Protein AF-R6VWF6-F1 (afdb_monomer_lite)

Foldseek 3Di:
DDKDKAAPDWDADPVVRWIWGQKIWIWDQDPVRDIDTDIDGIDGDPPNDDPLNVDPPLVVLVPDDLVRLVVVLVSCVVVVHPCNLLSLLSNLLVVLVVLQVVLLVLLLCLLQLADDPPDSVVSVVVSVVLVVVLVVQLVVLSVCSVVVNDRSNCSNCVSSVVSNVVSVVSNVPRDD

Radius of gyration: 25.63 Å; chains: 1; bounding box: 61×32×73 Å

pLDDT: mean 79.78, std 10.34, range [53.84, 94.88]

Structure (mmCIF, N/CA/C/O backbone):
data_AF-R6VWF6-F1
#
_entry.id   AF-R6VWF6-F1
#
loop_
_atom_site.group_PDB
_atom_site.id
_atom_site.type_symbol
_atom_site.label_atom_id
_atom_site.label_alt_id
_atom_site.label_comp_id
_atom_site.label_asym_id
_atom_site.label_entity_id
_atom_site.label_seq_id
_atom_site.pdbx_PDB_ins_code
_atom_site.Cartn_x
_atom_site.Cartn_y
_atom_site.Cartn_z
_atom_site.occupancy
_atom_site.B_iso_or_equiv
_atom_site.auth_seq_id
_atom_site.auth_comp_id
_atom_site.auth_asym_id
_atom_site.auth_atom_id
_atom_site.pdbx_PDB_model_num
ATOM 1 N N . MET A 1 1 ? 25.897 -15.479 -28.181 1.00 54.84 1 MET A N 1
ATOM 2 C CA . MET A 1 1 ? 26.541 -14.197 -28.520 1.00 54.84 1 MET A CA 1
ATOM 3 C C . MET A 1 1 ? 25.774 -13.109 -27.805 1.00 54.84 1 MET A C 1
ATOM 5 O O . MET A 1 1 ? 24.586 -12.946 -28.065 1.00 54.84 1 MET A O 1
ATOM 9 N N . THR A 1 2 ? 26.417 -12.440 -26.861 1.00 68.25 2 THR A N 1
ATOM 10 C CA . THR A 1 2 ? 25.824 -11.305 -26.147 1.00 68.25 2 THR A CA 1
ATOM 11 C C . THR A 1 2 ? 26.296 -10.042 -26.855 1.00 68.25 2 THR A C 1
ATOM 13 O O . THR A 1 2 ? 27.461 -9.961 -27.243 1.00 68.25 2 THR A O 1
ATOM 16 N N . HIS A 1 3 ? 25.402 -9.085 -27.077 1.00 71.38 3 HIS A N 1
ATOM 17 C CA . HIS A 1 3 ? 25.748 -7.794 -27.664 1.00 71.38 3 HIS A CA 1
ATOM 18 C C . HIS A 1 3 ? 25.349 -6.689 -26.690 1.00 71.38 3 HIS A C 1
ATOM 20 O O . HIS A 1 3 ? 24.274 -6.744 -26.098 1.00 71.38 3 HIS A O 1
ATOM 26 N N . SER A 1 4 ? 26.233 -5.712 -26.515 1.00 74.06 4 SER A N 1
ATOM 27 C CA . SER A 1 4 ? 25.983 -4.502 -25.735 1.00 74.06 4 SER A CA 1
ATOM 28 C C . SER A 1 4 ? 25.929 -3.304 -26.678 1.00 74.06 4 SER A C 1
ATOM 30 O O . SER A 1 4 ? 26.701 -3.224 -27.639 1.00 74.06 4 SER A O 1
ATOM 32 N N . LEU A 1 5 ? 25.002 -2.388 -26.414 1.00 77.56 5 LEU A N 1
ATOM 33 C CA . LEU A 1 5 ? 24.893 -1.104 -27.097 1.00 77.56 5 LEU A CA 1
ATOM 34 C C . LEU A 1 5 ? 25.197 -0.012 -26.077 1.00 77.56 5 LEU A C 1
ATOM 36 O O . LEU A 1 5 ? 24.484 0.130 -25.088 1.00 77.56 5 LEU A O 1
ATOM 40 N N . GLU A 1 6 ? 26.245 0.760 -26.328 1.00 76.19 6 GLU A N 1
ATOM 41 C CA . GLU A 1 6 ? 26.691 1.838 -25.448 1.00 76.19 6 GLU A CA 1
ATOM 42 C C . GLU A 1 6 ? 26.577 3.170 -26.194 1.00 76.19 6 GLU A C 1
ATOM 44 O O . GLU A 1 6 ? 27.023 3.287 -27.333 1.00 76.19 6 GLU A O 1
ATOM 49 N N . ALA A 1 7 ? 25.981 4.190 -25.582 1.00 78.56 7 ALA A N 1
ATOM 50 C CA . ALA A 1 7 ? 25.862 5.525 -26.167 1.00 78.56 7 ALA A CA 1
ATOM 51 C C . ALA A 1 7 ? 26.277 6.582 -25.140 1.00 78.56 7 ALA A C 1
ATOM 53 O O . ALA A 1 7 ? 25.947 6.457 -23.964 1.00 78.56 7 ALA A O 1
ATOM 54 N N . ALA A 1 8 ? 27.000 7.614 -25.586 1.00 74.19 8 ALA A N 1
ATOM 55 C CA . ALA A 1 8 ? 27.451 8.703 -24.713 1.00 74.19 8 ALA A CA 1
ATOM 56 C C . ALA A 1 8 ? 26.310 9.665 -24.349 1.00 74.19 8 ALA A C 1
ATOM 58 O O . ALA A 1 8 ? 26.249 10.150 -23.227 1.00 74.19 8 ALA A O 1
ATOM 59 N N . ASP A 1 9 ? 25.396 9.896 -25.294 1.00 75.00 9 ASP A N 1
ATOM 60 C CA . ASP A 1 9 ? 24.247 10.780 -25.137 1.00 75.00 9 ASP A CA 1
ATOM 61 C C . ASP A 1 9 ? 23.037 10.178 -25.860 1.00 75.00 9 ASP A C 1
ATOM 63 O O . ASP A 1 9 ? 23.156 9.676 -26.985 1.00 75.00 9 ASP A O 1
ATOM 67 N N . ALA A 1 10 ? 21.861 10.280 -25.242 1.00 78.38 10 ALA A N 1
ATOM 68 C CA . ALA A 1 10 ? 20.586 9.907 -25.840 1.00 78.38 10 ALA A CA 1
ATOM 69 C C . ALA A 1 10 ? 19.596 11.068 -25.705 1.00 78.38 10 ALA A C 1
ATOM 71 O O . ALA A 1 10 ? 19.476 11.684 -24.647 1.00 78.38 10 ALA A O 1
ATOM 72 N N . LYS A 1 11 ? 18.878 11.375 -26.787 1.00 80.44 11 LYS A N 1
ATOM 73 C CA . LYS A 1 11 ? 17.874 12.438 -26.840 1.00 80.44 11 LYS A CA 1
ATOM 74 C C . LYS A 1 11 ? 16.503 11.837 -27.126 1.00 80.44 11 LYS A C 1
ATOM 76 O O . LYS A 1 11 ? 16.324 11.155 -28.137 1.00 80.44 11 LYS A O 1
ATOM 81 N N . PHE A 1 12 ? 15.539 12.120 -26.256 1.00 79.19 12 PHE A N 1
ATOM 82 C CA . PHE A 1 12 ? 14.138 11.768 -26.471 1.00 79.19 12 PHE A CA 1
ATOM 83 C C . PHE A 1 12 ? 13.440 12.844 -27.300 1.00 79.19 12 PHE A C 1
ATOM 85 O O . PHE A 1 12 ? 13.568 14.037 -27.013 1.00 79.19 12 PHE A O 1
ATOM 92 N N . ASN A 1 13 ? 12.694 12.429 -28.322 1.00 77.62 13 ASN A N 1
ATOM 93 C CA . ASN A 1 13 ? 11.833 13.323 -29.085 1.00 77.62 13 ASN A CA 1
ATOM 94 C C . ASN A 1 13 ? 10.358 13.104 -28.678 1.00 77.62 13 ASN A C 1
ATOM 96 O O . ASN A 1 13 ? 9.800 12.053 -29.006 1.00 77.62 13 ASN A O 1
ATOM 100 N N . PRO A 1 14 ? 9.709 14.076 -28.003 1.00 71.00 14 PRO A N 1
ATOM 101 C CA . PRO A 1 14 ? 8.342 13.923 -27.502 1.00 71.00 14 PRO A CA 1
ATOM 102 C C . PRO A 1 14 ? 7.280 13.807 -28.606 1.00 71.00 14 PRO A C 1
ATOM 104 O O . PRO A 1 14 ? 6.244 13.193 -28.372 1.00 71.00 14 PRO A O 1
ATOM 107 N N . GLU A 1 15 ? 7.529 14.326 -29.814 1.00 73.44 15 GLU A N 1
ATOM 108 C CA . GLU A 1 15 ? 6.569 14.245 -30.928 1.00 73.44 15 GLU A CA 1
ATOM 109 C C . GLU A 1 15 ? 6.532 12.853 -31.564 1.00 73.44 15 GLU A C 1
ATOM 111 O O . GLU A 1 15 ? 5.477 12.357 -31.954 1.00 73.44 15 GLU A O 1
ATOM 116 N N . THR A 1 16 ? 7.691 12.201 -31.658 1.00 71.50 16 THR A N 1
ATOM 117 C CA . THR A 1 16 ? 7.819 10.879 -32.291 1.00 71.50 16 THR A CA 1
ATOM 118 C C . THR A 1 16 ? 7.840 9.736 -31.282 1.00 71.50 16 THR A C 1
ATOM 120 O O . THR A 1 16 ? 7.781 8.577 -31.691 1.00 71.50 16 THR A O 1
ATOM 123 N N . LYS A 1 17 ? 7.913 10.048 -29.977 1.00 70.56 17 LYS A N 1
ATOM 124 C CA . LYS A 1 17 ? 8.096 9.098 -28.865 1.00 70.56 17 LYS A CA 1
ATOM 125 C C . LYS A 1 17 ? 9.286 8.153 -29.072 1.00 70.56 17 LYS A C 1
ATOM 127 O O . LYS A 1 17 ? 9.256 7.001 -28.649 1.00 70.56 17 LYS A O 1
ATOM 132 N N . ARG A 1 18 ? 10.328 8.625 -29.763 1.00 75.38 18 ARG A N 1
ATOM 133 C CA . ARG A 1 18 ? 11.519 7.836 -30.102 1.00 75.38 18 ARG A CA 1
ATOM 134 C C . ARG A 1 18 ? 12.746 8.353 -29.380 1.00 75.38 18 ARG A C 1
ATOM 136 O O . ARG A 1 18 ? 12.918 9.559 -29.181 1.00 75.38 18 ARG A O 1
ATOM 143 N N . TRP A 1 19 ? 13.617 7.412 -29.041 1.00 75.56 19 TRP A N 1
ATOM 144 C CA . TRP A 1 19 ? 14.949 7.699 -28.543 1.00 75.56 19 TRP A CA 1
ATOM 145 C C . TRP A 1 19 ? 15.927 7.753 -29.707 1.00 75.56 19 TRP A C 1
ATOM 147 O O . TRP A 1 19 ? 15.965 6.853 -30.544 1.00 75.56 19 TRP A O 1
ATOM 157 N N . THR A 1 20 ? 16.723 8.817 -29.737 1.00 77.25 20 THR A N 1
ATOM 158 C CA . THR A 1 20 ? 17.761 9.026 -30.745 1.00 77.25 20 THR A CA 1
ATOM 159 C C . THR A 1 20 ? 19.115 9.111 -30.061 1.00 77.25 20 THR A C 1
ATOM 161 O O . THR A 1 20 ? 19.313 9.922 -29.155 1.00 77.25 20 THR A O 1
ATOM 164 N N . ALA A 1 21 ? 20.053 8.264 -30.477 1.00 74.12 21 ALA A N 1
ATOM 165 C CA . ALA A 1 21 ? 21.438 8.323 -30.022 1.00 74.12 21 ALA A CA 1
ATOM 166 C C . ALA A 1 21 ? 22.331 8.753 -31.200 1.00 74.12 21 ALA A C 1
ATOM 168 O O . ALA A 1 21 ? 22.502 7.982 -32.153 1.00 74.12 21 ALA A O 1
ATOM 169 N N . PRO A 1 22 ? 22.911 9.972 -31.176 1.00 71.31 22 PRO A N 1
ATOM 170 C CA . PRO A 1 22 ? 23.736 10.476 -32.277 1.00 71.31 22 PRO A CA 1
ATOM 171 C C . PRO A 1 22 ? 24.967 9.600 -32.543 1.00 71.31 22 PRO A C 1
ATOM 173 O O . PRO A 1 22 ? 25.412 9.462 -33.685 1.00 71.31 22 PRO A O 1
ATOM 176 N N . ARG A 1 23 ? 25.524 9.005 -31.482 1.00 72.88 23 ARG A N 1
ATOM 177 C CA . ARG A 1 23 ? 26.683 8.110 -31.515 1.00 72.88 23 ARG A CA 1
ATOM 178 C C . ARG A 1 23 ? 26.442 6.930 -30.582 1.00 72.88 23 ARG A C 1
ATOM 180 O O . ARG A 1 23 ? 26.172 7.145 -29.403 1.00 72.88 23 ARG A O 1
ATOM 187 N N . TYR A 1 24 ? 26.589 5.716 -31.105 1.00 74.12 24 TYR A N 1
ATOM 188 C CA . TYR A 1 24 ? 26.569 4.495 -30.305 1.00 74.12 24 TYR A CA 1
ATOM 189 C C . TYR A 1 24 ? 27.697 3.549 -30.726 1.00 74.12 24 TYR A C 1
ATOM 191 O O . TYR A 1 24 ? 28.104 3.505 -31.889 1.00 74.12 24 TYR A O 1
ATOM 199 N N . THR A 1 25 ? 28.210 2.805 -29.759 1.00 77.25 25 THR A N 1
ATOM 200 C CA . THR A 1 25 ? 29.217 1.765 -29.917 1.00 77.25 25 THR A CA 1
ATOM 201 C C . THR A 1 25 ? 28.525 0.429 -29.696 1.00 77.25 25 THR A C 1
ATOM 203 O O . THR A 1 25 ? 27.935 0.193 -28.641 1.00 77.25 25 THR A O 1
ATOM 206 N N . LYS A 1 26 ? 28.572 -0.450 -30.695 1.00 76.94 26 LYS A N 1
ATOM 207 C CA . LYS A 1 26 ? 28.129 -1.835 -30.563 1.00 76.94 26 LYS A CA 1
ATOM 208 C C . LYS A 1 26 ? 29.334 -2.678 -30.166 1.00 76.94 26 LYS A C 1
ATOM 210 O O . LYS A 1 26 ? 30.344 -2.675 -30.869 1.00 76.94 26 LYS A O 1
ATOM 215 N N . ARG A 1 27 ? 29.222 -3.382 -29.042 1.00 77.88 27 ARG A N 1
ATOM 216 C CA . ARG A 1 27 ? 30.233 -4.319 -28.549 1.00 77.88 27 ARG A CA 1
ATOM 217 C C . ARG A 1 27 ? 29.680 -5.732 -28.654 1.00 77.88 27 ARG A C 1
ATOM 219 O O . ARG A 1 27 ? 28.675 -6.055 -28.020 1.00 77.88 27 ARG A O 1
ATOM 226 N N . GLU A 1 28 ? 30.312 -6.562 -29.473 1.00 77.06 28 GLU A N 1
ATOM 227 C CA . GLU A 1 28 ? 29.954 -7.974 -29.629 1.00 77.06 28 GLU A CA 1
ATOM 228 C C . GLU A 1 28 ? 30.994 -8.856 -28.944 1.00 77.06 28 GLU A C 1
ATOM 230 O O . GLU A 1 28 ? 32.199 -8.673 -29.135 1.00 77.06 28 GLU A O 1
ATOM 235 N N . PHE A 1 29 ? 30.510 -9.809 -28.146 1.00 72.12 29 PHE A N 1
ATOM 236 C CA . PHE A 1 29 ? 31.340 -10.790 -27.458 1.00 72.12 29 PHE A CA 1
ATOM 237 C C . PHE A 1 29 ? 31.252 -12.132 -28.186 1.00 72.12 29 PHE A C 1
ATOM 239 O O . PHE A 1 29 ? 30.190 -12.773 -28.200 1.00 72.12 29 PHE A O 1
ATOM 246 N N . ASP A 1 30 ? 32.364 -12.560 -28.781 1.00 70.00 30 ASP A N 1
ATOM 247 C CA . ASP A 1 30 ? 32.484 -13.908 -29.333 1.00 70.00 30 ASP A CA 1
ATOM 248 C C . ASP A 1 30 ? 32.757 -14.930 -28.210 1.00 70.00 30 ASP A C 1
ATOM 250 O O . ASP A 1 30 ? 33.308 -14.609 -27.157 1.00 70.00 30 ASP A O 1
ATOM 254 N N . SER A 1 31 ? 32.395 -16.188 -28.447 1.00 67.25 31 SER A N 1
ATOM 255 C CA . SER A 1 31 ? 32.574 -17.345 -27.553 1.00 67.25 31 SER A CA 1
ATOM 256 C C . SER A 1 31 ? 34.027 -17.610 -27.110 1.00 67.25 31 SER A C 1
ATOM 258 O O . SER A 1 31 ? 34.251 -18.379 -26.178 1.00 67.25 31 SER A O 1
ATOM 260 N N . LEU A 1 32 ? 34.999 -16.942 -27.741 1.00 66.12 32 LEU A N 1
ATOM 261 C CA . LEU A 1 32 ? 36.440 -17.011 -27.474 1.00 66.12 32 LEU A CA 1
ATOM 262 C C . LEU A 1 32 ? 36.999 -15.774 -26.736 1.00 66.12 32 LEU A C 1
ATOM 264 O O . LEU A 1 32 ? 38.212 -15.651 -26.591 1.00 66.12 32 LEU A O 1
ATOM 268 N N . GLY A 1 33 ? 36.145 -14.850 -26.275 1.00 63.69 33 GLY A N 1
ATOM 269 C CA . GLY A 1 33 ? 36.559 -13.673 -25.493 1.00 63.69 33 GLY A CA 1
ATOM 270 C C . GLY A 1 33 ? 37.121 -12.505 -26.313 1.00 63.69 33 GLY A C 1
ATOM 271 O O . GLY A 1 33 ? 37.622 -11.540 -25.743 1.00 63.69 33 GLY A O 1
ATOM 272 N N . MET A 1 34 ? 37.037 -12.569 -27.644 1.00 61.38 34 MET A N 1
ATOM 273 C CA . MET A 1 34 ? 37.388 -11.455 -28.527 1.00 61.38 34 MET A CA 1
ATOM 274 C C . MET A 1 34 ? 36.240 -10.443 -28.565 1.00 61.38 34 MET A C 1
ATOM 276 O O . MET A 1 34 ? 35.098 -10.798 -28.865 1.00 61.38 34 MET A O 1
ATOM 280 N N . GLU A 1 35 ? 36.556 -9.184 -28.271 1.00 70.50 35 GLU A N 1
ATOM 281 C CA . GLU A 1 35 ? 35.601 -8.077 -28.278 1.00 70.50 35 GLU A CA 1
ATOM 282 C C . GLU A 1 35 ? 35.743 -7.280 -29.571 1.00 70.50 35 GLU A C 1
ATOM 284 O O . GLU A 1 35 ? 36.809 -6.733 -29.865 1.00 70.50 35 GLU A O 1
ATOM 289 N N . ARG A 1 36 ? 34.665 -7.199 -30.354 1.00 67.75 36 ARG A N 1
ATOM 290 C CA . ARG A 1 36 ? 34.617 -6.338 -31.539 1.00 67.75 36 ARG A CA 1
ATOM 291 C C . ARG A 1 36 ? 33.831 -5.077 -31.208 1.00 67.75 36 ARG A C 1
ATOM 293 O O . ARG A 1 36 ? 32.690 -5.158 -30.757 1.00 67.75 36 ARG A O 1
ATOM 300 N N . PHE A 1 37 ? 34.453 -3.927 -31.454 1.00 66.56 37 PHE A N 1
ATOM 301 C CA . PHE A 1 37 ? 33.846 -2.609 -31.296 1.00 66.56 37 PHE A CA 1
ATOM 302 C C . PHE A 1 37 ? 33.551 -2.029 -32.673 1.00 66.56 37 PHE A C 1
ATOM 304 O O . PHE A 1 37 ? 34.468 -1.799 -33.461 1.00 66.56 37 PHE A O 1
ATOM 311 N N . GLU A 1 38 ? 32.282 -1.764 -32.952 1.00 70.62 38 GLU A N 1
ATOM 312 C CA . GLU A 1 38 ? 31.867 -1.055 -34.158 1.00 70.62 38 GLU A CA 1
ATOM 313 C C . GLU A 1 38 ? 31.111 0.212 -33.763 1.00 70.62 38 GLU A C 1
ATOM 315 O O . GLU A 1 38 ? 30.155 0.177 -32.983 1.00 70.62 38 GLU A O 1
ATOM 320 N N . GLN A 1 39 ? 31.577 1.355 -34.267 1.00 61.78 39 GLN A N 1
ATOM 321 C CA . GLN A 1 39 ? 30.974 2.650 -33.984 1.00 61.78 39 GLN A CA 1
ATOM 322 C C . GLN A 1 39 ? 30.010 3.022 -35.103 1.00 61.78 39 GLN A C 1
ATOM 324 O O . GLN A 1 39 ? 30.388 3.125 -36.270 1.00 61.78 39 GLN A O 1
ATOM 329 N N . PHE A 1 40 ? 28.769 3.286 -34.727 1.00 69.56 40 PHE A N 1
ATOM 330 C CA . PHE A 1 40 ? 27.703 3.632 -35.647 1.00 69.56 40 PHE A CA 1
ATOM 331 C C . PHE A 1 40 ? 27.126 5.008 -35.294 1.00 69.56 40 PHE A C 1
ATOM 333 O O . PHE A 1 40 ? 27.266 5.524 -34.178 1.00 69.56 40 PHE A O 1
ATOM 340 N N . ARG A 1 41 ? 26.492 5.642 -36.283 1.00 61.72 41 ARG A N 1
ATOM 341 C CA . ARG A 1 41 ? 25.846 6.954 -36.151 1.00 61.72 41 ARG A CA 1
ATOM 342 C C . ARG A 1 41 ? 24.340 6.805 -36.325 1.00 61.72 41 ARG A C 1
ATOM 344 O O . ARG A 1 41 ? 23.914 5.998 -37.143 1.00 61.72 41 ARG A O 1
ATOM 351 N N . ASN A 1 42 ? 23.579 7.621 -35.595 1.00 58.56 42 ASN A N 1
ATOM 352 C CA . ASN A 1 42 ? 22.115 7.702 -35.648 1.00 58.56 42 ASN A CA 1
ATOM 353 C C . ASN A 1 42 ? 21.414 6.359 -35.384 1.00 58.56 42 ASN A C 1
ATOM 355 O O . ASN A 1 42 ? 20.859 5.746 -36.295 1.00 58.56 42 ASN A O 1
ATOM 359 N N . LEU A 1 43 ? 21.424 5.906 -34.127 1.00 62.25 43 LEU A N 1
ATOM 360 C CA . LEU A 1 43 ? 20.492 4.858 -33.712 1.00 62.25 43 LEU A CA 1
ATOM 361 C C . LEU A 1 43 ? 19.128 5.497 -33.454 1.00 62.25 43 LEU A C 1
ATOM 363 O O . LEU A 1 43 ? 18.990 6.282 -32.514 1.00 62.25 43 LEU A O 1
ATOM 367 N N . ASP A 1 44 ? 18.141 5.142 -34.270 1.00 59.75 44 ASP A N 1
ATOM 368 C CA . ASP A 1 44 ? 16.730 5.318 -33.934 1.00 59.75 44 ASP A CA 1
ATOM 369 C C . ASP A 1 44 ? 16.284 4.069 -33.177 1.00 59.75 44 ASP A C 1
ATOM 371 O O . ASP A 1 44 ? 15.999 3.024 -33.768 1.00 59.75 44 ASP A O 1
ATOM 375 N N . THR A 1 45 ? 16.277 4.146 -31.850 1.00 61.62 45 THR A N 1
ATOM 376 C CA . THR A 1 45 ? 15.923 3.001 -31.016 1.00 61.62 45 THR A CA 1
ATOM 377 C C . THR A 1 45 ? 14.419 2.994 -30.753 1.00 61.62 45 THR A C 1
ATOM 379 O O . THR A 1 45 ? 13.845 3.984 -30.300 1.00 61.62 45 THR A O 1
ATOM 382 N N . LEU A 1 46 ? 13.771 1.845 -30.969 1.00 62.34 46 LEU A N 1
ATOM 383 C CA . LEU A 1 46 ? 12.365 1.596 -30.608 1.00 62.34 46 LEU A CA 1
ATOM 384 C C . LEU A 1 46 ? 12.210 1.278 -29.110 1.00 62.34 46 LEU A C 1
ATOM 386 O O . LEU A 1 46 ? 11.431 0.405 -28.729 1.00 62.34 46 LEU A O 1
ATOM 390 N N . ILE A 1 47 ? 12.990 1.936 -28.249 1.00 67.00 47 ILE A N 1
ATOM 391 C CA . ILE A 1 47 ? 12.874 1.730 -26.805 1.00 67.00 47 ILE A CA 1
ATOM 392 C C . ILE A 1 47 ? 11.542 2.339 -26.376 1.00 67.00 47 ILE A C 1
ATOM 394 O O . ILE A 1 47 ? 11.370 3.556 -26.391 1.00 67.00 47 ILE A O 1
ATOM 398 N N . ASN A 1 48 ? 10.606 1.481 -25.983 1.00 64.44 48 ASN A N 1
ATOM 399 C CA . ASN A 1 48 ? 9.319 1.885 -25.436 1.00 64.44 48 ASN A CA 1
ATOM 400 C C . ASN A 1 48 ? 9.472 2.282 -23.957 1.00 64.44 48 ASN A C 1
ATOM 402 O O . ASN A 1 48 ? 8.923 1.627 -23.080 1.00 64.44 48 ASN A O 1
ATOM 406 N N . LEU A 1 49 ? 10.286 3.296 -23.668 1.00 69.31 49 LEU A N 1
ATOM 407 C CA . LEU A 1 49 ? 10.553 3.814 -22.322 1.00 69.31 49 LEU A CA 1
ATOM 408 C C . LEU A 1 49 ? 10.233 5.303 -22.317 1.00 69.31 49 LEU A C 1
ATOM 410 O O . LEU A 1 49 ? 10.824 6.059 -23.089 1.00 69.31 49 LEU A O 1
ATOM 414 N N . GLU A 1 50 ? 9.295 5.731 -21.482 1.00 67.75 50 GLU A N 1
ATOM 415 C CA . GLU A 1 50 ? 8.967 7.146 -21.359 1.00 67.75 50 GLU A CA 1
ATOM 416 C C . GLU A 1 50 ? 9.960 7.855 -20.426 1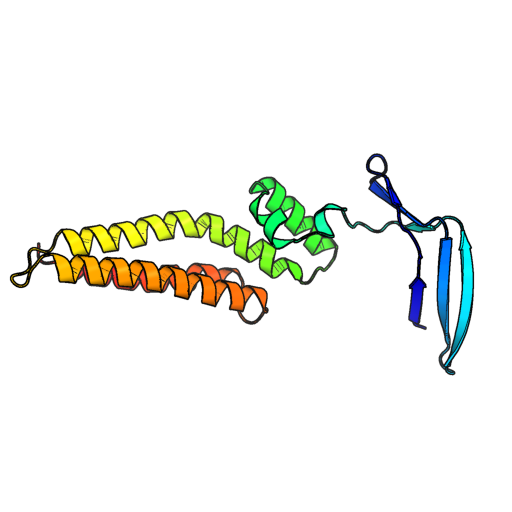.00 67.75 50 GLU A C 1
ATOM 418 O O . GLU A 1 50 ? 10.461 7.270 -19.470 1.00 67.75 50 GLU A O 1
ATOM 423 N N . VAL A 1 51 ? 10.257 9.137 -20.673 1.00 64.00 51 VAL A N 1
ATOM 424 C CA . VAL A 1 51 ? 11.188 9.919 -19.827 1.00 64.00 51 VAL A CA 1
ATOM 425 C C . VAL A 1 51 ? 10.710 9.981 -18.371 1.00 64.00 51 VAL A C 1
ATOM 427 O O . VAL A 1 51 ? 11.529 10.021 -17.459 1.00 64.00 51 VAL A O 1
ATOM 430 N N . ALA A 1 52 ? 9.395 9.928 -18.143 1.00 64.19 52 ALA A N 1
ATOM 431 C CA . ALA A 1 52 ? 8.812 9.867 -16.807 1.00 64.19 52 ALA A CA 1
ATOM 432 C C . ALA A 1 52 ? 9.187 8.578 -16.046 1.00 64.19 52 ALA A C 1
ATOM 434 O O . ALA A 1 52 ? 9.299 8.604 -14.824 1.00 64.19 52 ALA A O 1
ATOM 435 N N . GLU A 1 53 ? 9.444 7.473 -16.753 1.00 63.66 53 GLU A N 1
ATOM 436 C CA . GLU A 1 53 ? 9.859 6.193 -16.159 1.00 63.66 53 GLU A CA 1
ATOM 437 C C . GLU A 1 53 ? 11.328 6.185 -15.718 1.00 63.66 53 GLU A C 1
ATOM 439 O O . GLU A 1 53 ? 11.721 5.324 -14.937 1.00 63.66 53 GLU A O 1
ATOM 444 N N . LEU A 1 54 ? 12.139 7.141 -16.192 1.00 66.56 54 LEU A N 1
ATOM 445 C CA . LEU A 1 54 ? 13.533 7.315 -15.763 1.00 66.56 54 LEU A CA 1
ATOM 446 C C . LEU A 1 54 ? 13.656 8.011 -14.395 1.00 66.56 54 LEU A C 1
ATOM 448 O O . LEU A 1 54 ? 14.754 8.072 -13.843 1.00 66.56 54 LEU A O 1
ATOM 452 N N . GLY A 1 55 ? 12.558 8.571 -13.875 1.00 68.25 55 GLY A N 1
ATOM 453 C CA . GLY A 1 55 ? 12.489 9.182 -12.547 1.00 68.25 55 GLY A CA 1
ATOM 454 C C . GLY A 1 55 ? 12.156 8.182 -11.435 1.00 68.25 55 GLY A C 1
ATOM 455 O O . GLY A 1 55 ? 12.210 6.966 -11.617 1.00 68.25 55 GLY A O 1
ATOM 456 N N . GLU A 1 56 ? 11.768 8.687 -10.260 1.00 73.06 56 GLU A N 1
ATOM 457 C CA . GLU A 1 56 ? 11.220 7.838 -9.198 1.00 73.06 56 GLU A CA 1
ATOM 458 C C . GLU A 1 56 ? 9.833 7.322 -9.598 1.00 73.06 56 GLU A C 1
ATOM 460 O O . GLU A 1 56 ? 8.816 7.999 -9.447 1.00 73.06 56 GLU A O 1
ATOM 465 N N . ILE A 1 57 ? 9.796 6.079 -10.085 1.00 73.81 57 ILE A N 1
ATOM 466 C CA . ILE A 1 57 ? 8.572 5.364 -10.474 1.00 73.81 57 ILE A CA 1
ATOM 467 C C . ILE A 1 57 ? 7.507 5.423 -9.359 1.00 73.81 57 ILE A C 1
ATOM 469 O O . ILE A 1 57 ? 6.323 5.551 -9.657 1.00 73.81 57 ILE A O 1
ATOM 473 N N . ASN A 1 58 ? 7.915 5.391 -8.082 1.00 73.56 58 ASN A N 1
ATOM 474 C CA . ASN A 1 58 ? 7.009 5.512 -6.932 1.00 73.56 58 ASN A CA 1
ATOM 475 C C . ASN A 1 58 ? 6.222 6.833 -6.927 1.00 73.56 58 ASN A C 1
ATOM 477 O O . ASN A 1 58 ? 5.006 6.817 -6.740 1.00 73.56 58 ASN A O 1
ATOM 481 N N . ASP A 1 59 ? 6.898 7.958 -7.147 1.00 77.88 59 ASP A N 1
ATOM 482 C CA . ASP A 1 59 ? 6.282 9.286 -7.108 1.00 77.88 59 ASP A CA 1
ATOM 483 C C . ASP A 1 59 ? 5.368 9.486 -8.314 1.00 77.88 59 ASP A C 1
ATOM 485 O O . ASP A 1 59 ? 4.242 9.972 -8.189 1.00 77.88 59 ASP A O 1
ATOM 489 N N . LEU A 1 60 ? 5.809 9.017 -9.485 1.00 80.25 60 LEU A N 1
ATOM 490 C CA . LEU A 1 60 ? 4.998 9.043 -10.695 1.00 80.25 60 LEU A CA 1
ATOM 491 C C . LEU A 1 60 ? 3.677 8.284 -10.486 1.00 80.25 60 LEU A C 1
ATOM 493 O O . LEU A 1 60 ? 2.604 8.829 -10.749 1.00 80.25 60 LEU A O 1
ATOM 497 N N . ILE A 1 61 ? 3.750 7.067 -9.944 1.00 83.25 61 ILE A N 1
ATOM 498 C CA . ILE A 1 61 ? 2.593 6.215 -9.642 1.00 83.25 61 ILE A CA 1
ATOM 499 C C . ILE A 1 61 ? 1.600 6.916 -8.696 1.00 83.25 61 ILE A C 1
ATOM 501 O O . ILE A 1 61 ? 0.389 6.855 -8.924 1.00 83.25 61 ILE A O 1
ATOM 505 N N . GLN A 1 62 ? 2.086 7.623 -7.671 1.00 81.69 62 GLN A N 1
ATOM 506 C CA . GLN A 1 62 ? 1.229 8.342 -6.717 1.00 81.69 62 GLN A CA 1
ATOM 507 C C . GLN A 1 62 ? 0.489 9.526 -7.354 1.00 81.69 62 GLN A C 1
ATOM 509 O O . GLN A 1 62 ? -0.645 9.817 -6.975 1.00 81.69 62 GLN A O 1
ATOM 514 N N . THR A 1 63 ? 1.084 10.185 -8.352 1.00 84.62 63 THR A N 1
ATOM 515 C CA . THR A 1 63 ? 0.457 11.331 -9.040 1.00 84.62 63 THR A CA 1
ATOM 516 C C . THR A 1 63 ? -0.580 10.940 -10.099 1.00 84.62 63 THR A C 1
ATOM 518 O O . THR A 1 63 ? -1.409 11.766 -10.485 1.00 84.62 63 THR A O 1
ATOM 521 N N . MET A 1 64 ? -0.569 9.691 -10.575 1.00 85.25 64 MET A N 1
ATOM 522 C CA . MET A 1 64 ? -1.477 9.216 -11.625 1.00 85.25 64 MET A CA 1
ATOM 523 C C . MET A 1 64 ? -2.913 9.035 -11.122 1.00 85.25 64 MET A C 1
ATOM 525 O O . MET A 1 64 ? -3.147 8.613 -9.992 1.00 85.25 64 MET A O 1
ATOM 529 N N . ASN A 1 65 ? -3.910 9.241 -11.984 1.00 88.69 65 ASN A N 1
ATOM 530 C CA . ASN A 1 65 ? -5.287 8.803 -11.725 1.00 88.69 65 ASN A CA 1
ATOM 531 C C . ASN A 1 65 ? -5.446 7.286 -11.915 1.00 88.69 65 ASN A C 1
ATOM 533 O O . ASN A 1 65 ? -4.612 6.644 -12.541 1.00 88.69 65 ASN A O 1
ATOM 537 N N . ILE A 1 66 ? -6.547 6.698 -11.431 1.00 85.19 66 ILE A N 1
ATOM 538 C CA . ILE A 1 66 ? -6.767 5.239 -11.521 1.00 85.19 66 ILE A CA 1
ATOM 539 C C . ILE A 1 66 ? -6.758 4.711 -12.966 1.00 85.19 66 ILE A C 1
ATOM 541 O O . ILE A 1 66 ? -6.247 3.624 -13.219 1.00 85.19 66 ILE A O 1
ATOM 545 N N . THR A 1 67 ? -7.279 5.486 -13.922 1.00 87.38 67 THR A N 1
ATOM 546 C CA . THR A 1 67 ? -7.264 5.124 -15.347 1.00 87.38 67 THR A CA 1
ATOM 547 C C . THR A 1 67 ? -5.841 5.120 -15.896 1.00 87.38 67 THR A C 1
ATOM 549 O O . THR A 1 67 ? -5.418 4.126 -16.475 1.00 87.38 67 THR A O 1
ATOM 552 N N . GLN A 1 68 ? -5.079 6.185 -15.626 1.00 86.62 68 GLN A N 1
ATOM 553 C CA . GLN A 1 68 ? -3.675 6.311 -16.033 1.00 86.62 68 GLN A CA 1
ATOM 554 C C . GLN A 1 68 ? -2.807 5.224 -15.390 1.00 86.62 68 GLN A C 1
ATOM 556 O O . GLN A 1 68 ? -1.955 4.650 -16.053 1.00 86.62 68 GLN A O 1
ATOM 561 N N . LEU A 1 69 ? -3.065 4.894 -14.122 1.00 86.94 69 LEU A N 1
ATOM 562 C CA . LEU A 1 69 ? -2.368 3.835 -13.398 1.00 86.94 69 LEU A CA 1
ATOM 563 C C . LEU A 1 69 ? -2.609 2.455 -14.028 1.00 86.94 69 LEU A C 1
ATOM 565 O O . LEU A 1 69 ? -1.686 1.650 -14.104 1.00 86.94 69 LEU A O 1
ATOM 569 N N . ASN A 1 70 ? -3.831 2.176 -14.493 1.00 86.81 70 ASN A N 1
ATOM 570 C CA . ASN A 1 70 ? -4.139 0.923 -15.188 1.00 86.81 70 ASN A CA 1
ATOM 571 C C . ASN A 1 70 ? -3.470 0.858 -16.567 1.00 86.81 70 ASN A C 1
ATOM 573 O O . ASN A 1 70 ? -2.875 -0.163 -16.893 1.00 86.81 70 ASN A O 1
ATOM 577 N N . GLU A 1 71 ? -3.508 1.944 -17.344 1.00 86.44 71 GLU A N 1
ATOM 578 C CA . GLU A 1 71 ? -2.801 2.011 -18.630 1.00 86.44 71 GLU A CA 1
ATOM 579 C C . GLU A 1 71 ? -1.288 1.840 -18.446 1.00 86.44 71 GLU A C 1
ATOM 581 O O . GLU A 1 71 ? -0.648 1.093 -19.186 1.00 86.44 71 GLU A O 1
ATOM 586 N N . PHE A 1 72 ? -0.720 2.475 -17.419 1.00 84.31 72 PHE A N 1
ATOM 587 C CA . PHE A 1 72 ? 0.687 2.336 -17.063 1.00 84.31 72 PHE A CA 1
ATOM 588 C C . PHE A 1 72 ? 1.029 0.903 -16.634 1.00 84.31 72 PHE A C 1
ATOM 590 O O . PHE A 1 72 ? 2.041 0.356 -17.065 1.00 84.31 72 PHE A O 1
ATOM 597 N N . LEU A 1 73 ? 0.167 0.251 -15.846 1.00 85.75 73 LEU A N 1
ATOM 598 C CA . LEU A 1 73 ? 0.328 -1.156 -15.470 1.00 85.75 73 LEU A CA 1
ATOM 599 C C . LEU A 1 73 ? 0.355 -2.072 -16.701 1.00 85.75 73 LEU A C 1
ATOM 601 O O . LEU A 1 73 ? 1.209 -2.954 -16.783 1.00 85.75 73 LEU A O 1
ATOM 605 N N . ASP A 1 74 ? -0.546 -1.860 -17.660 1.00 85.44 74 ASP A N 1
ATOM 606 C CA . ASP A 1 74 ? -0.613 -2.660 -18.887 1.00 85.44 74 ASP A CA 1
ATOM 607 C C . ASP A 1 74 ? 0.625 -2.444 -19.770 1.00 85.44 74 ASP A C 1
ATOM 609 O O . ASP A 1 74 ? 1.184 -3.406 -20.306 1.00 85.44 74 ASP A O 1
ATOM 613 N N . GLN A 1 75 ? 1.125 -1.207 -19.852 1.00 82.94 75 GLN A N 1
ATOM 614 C CA . GLN A 1 75 ? 2.391 -0.904 -20.524 1.00 82.94 75 GLN A CA 1
ATOM 615 C C . GLN A 1 75 ? 3.576 -1.594 -19.838 1.00 82.94 75 GLN A C 1
ATOM 617 O O . GLN A 1 75 ? 4.378 -2.238 -20.511 1.00 82.94 75 GLN A O 1
ATOM 622 N N . GLN A 1 76 ? 3.676 -1.517 -18.510 1.00 81.94 76 GLN A N 1
ATOM 623 C CA . GLN A 1 76 ? 4.769 -2.136 -17.753 1.00 81.94 76 GLN A CA 1
ATOM 624 C C . GLN A 1 76 ? 4.719 -3.667 -17.798 1.00 81.94 76 GLN A C 1
ATOM 626 O O . GLN A 1 76 ? 5.768 -4.312 -17.866 1.00 81.94 76 GLN A O 1
ATOM 631 N N . ARG A 1 77 ? 3.518 -4.258 -17.859 1.00 82.38 77 ARG A N 1
ATOM 632 C CA . ARG A 1 77 ? 3.320 -5.691 -18.122 1.00 82.38 77 ARG A CA 1
ATOM 633 C C . ARG A 1 77 ? 3.802 -6.090 -19.512 1.00 82.38 77 ARG A C 1
ATOM 635 O O . ARG A 1 77 ? 4.502 -7.090 -19.632 1.00 82.38 77 ARG A O 1
ATOM 642 N N . ALA A 1 78 ? 3.494 -5.302 -20.543 1.00 80.94 78 ALA A N 1
ATOM 643 C CA . ALA A 1 78 ? 3.984 -5.555 -21.899 1.00 80.94 78 ALA A CA 1
ATOM 644 C C . ALA A 1 78 ? 5.518 -5.453 -22.002 1.00 80.94 78 ALA A C 1
ATOM 646 O O . ALA A 1 78 ? 6.128 -6.145 -22.815 1.00 80.94 78 ALA A O 1
ATOM 647 N N . 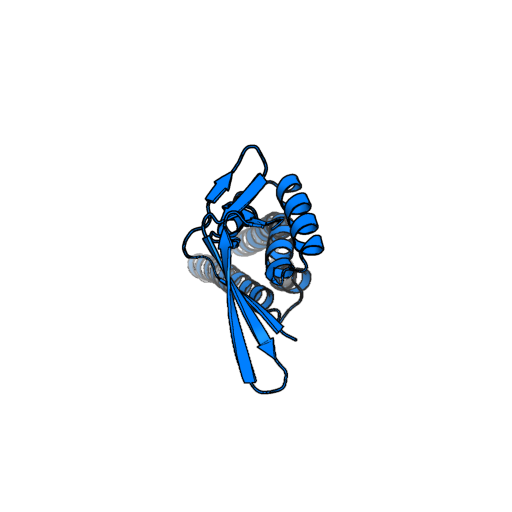LYS A 1 79 ? 6.142 -4.619 -21.162 1.00 77.50 79 LYS A N 1
ATOM 648 C CA . LYS A 1 79 ? 7.603 -4.468 -21.069 1.00 77.50 79 LYS A CA 1
ATOM 649 C C . LYS A 1 79 ? 8.283 -5.522 -20.187 1.00 77.50 79 LYS A C 1
ATOM 651 O O . LYS A 1 79 ? 9.507 -5.599 -20.201 1.00 77.50 79 LYS A O 1
ATOM 656 N N . GLY A 1 80 ? 7.522 -6.315 -19.428 1.00 73.19 80 GLY A N 1
ATOM 657 C CA . GLY A 1 80 ? 8.065 -7.308 -18.496 1.00 73.19 80 GLY A CA 1
ATOM 658 C C . GLY A 1 80 ? 8.847 -6.694 -17.329 1.00 73.19 80 GLY A C 1
ATOM 659 O O . GLY A 1 80 ? 9.829 -7.278 -16.887 1.00 73.19 80 GLY A O 1
ATOM 660 N N . SER A 1 81 ? 8.459 -5.502 -16.863 1.00 72.62 81 SER A N 1
ATOM 661 C CA . SER A 1 81 ? 9.154 -4.805 -15.772 1.00 72.62 81 SER A CA 1
ATOM 662 C C . SER A 1 81 ? 8.914 -5.473 -14.411 1.00 72.62 81 SER A C 1
ATOM 664 O O . SER A 1 81 ? 7.776 -5.770 -14.056 1.00 72.62 81 SER A O 1
ATOM 666 N N . ASP A 1 82 ? 9.952 -5.598 -13.580 1.00 69.31 82 ASP A N 1
ATOM 667 C CA . ASP A 1 82 ? 9.820 -6.067 -12.188 1.00 69.31 82 ASP A CA 1
ATOM 668 C C . ASP A 1 82 ? 9.038 -5.085 -11.288 1.00 69.31 82 ASP A C 1
ATOM 670 O O . ASP A 1 82 ? 8.589 -5.435 -10.194 1.00 69.31 82 ASP A O 1
ATOM 674 N N . SER A 1 83 ? 8.814 -3.846 -11.745 1.00 72.50 83 SER A N 1
ATOM 675 C CA . SER A 1 83 ? 8.081 -2.814 -10.997 1.00 72.50 83 SER A CA 1
ATOM 676 C C . SER A 1 83 ? 6.556 -3.001 -10.993 1.00 72.50 83 SER A C 1
ATOM 678 O O . SER A 1 83 ? 5.853 -2.210 -10.363 1.00 72.50 83 SER A O 1
ATOM 680 N N . ILE A 1 84 ? 6.029 -4.050 -11.640 1.00 81.62 84 ILE A N 1
ATOM 681 C CA . ILE A 1 84 ? 4.591 -4.388 -11.653 1.00 81.62 84 ILE A CA 1
ATOM 682 C C . ILE A 1 84 ? 4.034 -4.496 -10.227 1.00 81.62 84 ILE A C 1
ATOM 684 O O . ILE A 1 84 ? 2.952 -3.978 -9.948 1.00 81.62 84 ILE A O 1
ATOM 688 N N . ASN A 1 85 ? 4.803 -5.085 -9.306 1.00 82.19 85 ASN A N 1
ATOM 689 C CA . ASN A 1 85 ? 4.385 -5.258 -7.914 1.00 82.19 85 ASN A CA 1
ATOM 690 C C . ASN A 1 85 ? 4.072 -3.919 -7.232 1.00 82.19 85 ASN A C 1
ATOM 692 O O . ASN A 1 85 ? 3.071 -3.800 -6.533 1.00 82.19 85 ASN A O 1
ATOM 696 N N . ILE A 1 86 ? 4.891 -2.892 -7.468 1.00 82.69 86 ILE A N 1
ATOM 697 C CA . ILE A 1 86 ? 4.742 -1.565 -6.852 1.00 82.69 86 ILE A CA 1
ATOM 698 C C . ILE A 1 86 ? 3.466 -0.876 -7.354 1.00 82.69 86 ILE A C 1
ATOM 700 O O . ILE A 1 86 ? 2.709 -0.305 -6.570 1.00 82.69 86 ILE A O 1
ATOM 704 N N . ILE A 1 87 ? 3.202 -0.979 -8.657 1.00 84.94 87 ILE A N 1
ATOM 705 C CA . ILE A 1 87 ? 2.016 -0.400 -9.302 1.00 84.94 87 ILE A CA 1
ATOM 706 C C . ILE A 1 87 ? 0.741 -1.076 -8.774 1.00 84.94 87 ILE A C 1
ATOM 708 O O . ILE A 1 87 ? -0.260 -0.413 -8.493 1.00 84.94 87 ILE A O 1
ATOM 712 N N . GLU A 1 88 ? 0.773 -2.398 -8.588 1.00 86.25 88 GLU A N 1
ATOM 713 C CA . GLU A 1 88 ? -0.344 -3.149 -8.010 1.00 86.25 88 GLU A CA 1
ATOM 714 C C . GLU A 1 88 ? -0.584 -2.813 -6.531 1.00 86.25 88 GLU A C 1
ATOM 716 O O . GLU A 1 88 ? -1.743 -2.700 -6.121 1.00 86.25 88 GLU A O 1
ATOM 721 N N . VAL A 1 89 ? 0.476 -2.602 -5.739 1.00 87.62 89 VAL A N 1
ATOM 722 C CA . VAL A 1 89 ? 0.360 -2.149 -4.340 1.00 87.62 89 VAL A CA 1
ATOM 723 C C . VAL A 1 89 ? -0.396 -0.830 -4.279 1.00 87.62 89 VAL A C 1
ATOM 725 O O . VAL A 1 89 ? -1.393 -0.749 -3.565 1.00 87.62 89 VAL A O 1
ATOM 728 N N . GLU A 1 90 ? 0.021 0.172 -5.056 1.00 87.81 90 GLU A N 1
ATOM 729 C CA . GLU A 1 90 ? -0.643 1.481 -5.086 1.00 87.81 90 GLU A CA 1
ATOM 730 C C . GLU A 1 90 ? -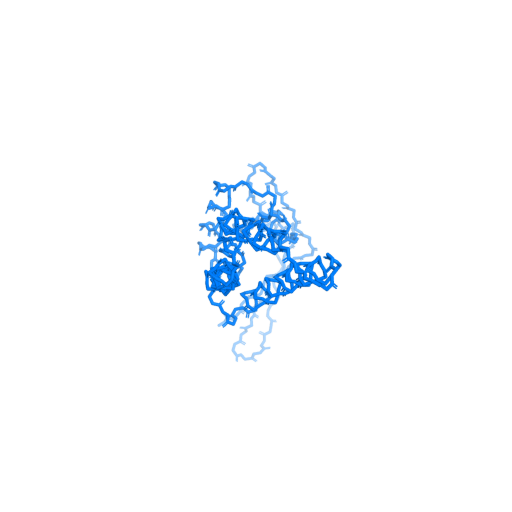2.124 1.341 -5.453 1.00 87.81 90 GLU A C 1
ATOM 732 O O . GLU A 1 90 ? -3.010 1.906 -4.804 1.00 87.81 90 GLU A O 1
ATOM 737 N N . LYS A 1 91 ? -2.417 0.538 -6.482 1.00 89.56 91 LYS A N 1
ATOM 738 C CA . LYS A 1 91 ? -3.790 0.294 -6.922 1.00 89.56 91 LYS A CA 1
ATOM 739 C C . LYS A 1 91 ? -4.646 -0.270 -5.791 1.00 89.56 91 LYS A C 1
ATOM 741 O O . LYS A 1 91 ? -5.756 0.215 -5.573 1.00 89.56 91 LYS A O 1
ATOM 746 N N . HIS A 1 92 ? -4.156 -1.272 -5.064 1.00 89.50 92 HIS A N 1
ATOM 747 C CA . HIS A 1 92 ? -4.876 -1.829 -3.920 1.00 89.50 92 HIS A CA 1
ATOM 748 C C . HIS A 1 92 ? -4.957 -0.845 -2.748 1.00 89.50 92 HIS A C 1
ATOM 750 O O . HIS A 1 92 ? -6.005 -0.774 -2.103 1.00 89.50 92 HIS A O 1
ATOM 756 N N . ALA A 1 93 ? -3.901 -0.068 -2.497 1.00 88.00 93 ALA A N 1
ATOM 757 C CA . ALA A 1 93 ? -3.841 0.914 -1.419 1.00 88.00 93 ALA A CA 1
ATOM 758 C C . ALA A 1 93 ? -4.936 1.975 -1.570 1.00 88.00 93 ALA A C 1
ATOM 760 O O . ALA A 1 93 ? -5.634 2.275 -0.605 1.00 88.00 93 ALA A O 1
ATOM 761 N N . ARG A 1 94 ? -5.207 2.438 -2.795 1.00 89.00 94 ARG A N 1
ATOM 762 C CA . ARG A 1 94 ? -6.291 3.397 -3.080 1.00 89.00 94 ARG A CA 1
ATOM 763 C C . ARG A 1 94 ? -7.681 2.912 -2.675 1.00 89.00 94 ARG A C 1
ATOM 765 O O . ARG A 1 94 ? -8.496 3.717 -2.233 1.00 89.00 94 ARG A O 1
ATOM 772 N N . TYR A 1 95 ? -7.960 1.615 -2.798 1.00 88.94 95 TYR A N 1
ATOM 773 C CA . TYR A 1 95 ? -9.222 1.028 -2.325 1.00 88.94 95 TYR A CA 1
ATOM 774 C C . TYR A 1 95 ? -9.203 0.729 -0.826 1.00 88.94 95 TYR A C 1
ATOM 776 O O . TYR A 1 95 ? -10.243 0.775 -0.168 1.00 88.94 95 TYR A O 1
ATOM 784 N N . ALA A 1 96 ? -8.029 0.424 -0.284 1.00 89.38 96 ALA A N 1
ATOM 785 C CA . ALA A 1 96 ? -7.858 0.101 1.117 1.00 89.38 96 ALA A CA 1
ATOM 786 C C . ALA A 1 96 ? -7.908 1.343 2.017 1.00 89.38 96 ALA A C 1
ATOM 788 O O . ALA A 1 96 ? -8.531 1.275 3.070 1.00 89.38 96 ALA A O 1
ATOM 789 N N . TYR A 1 97 ? -7.350 2.486 1.601 1.00 88.38 97 TYR A N 1
ATOM 790 C CA . TYR A 1 97 ? -7.287 3.699 2.424 1.00 88.38 97 TYR A CA 1
ATOM 791 C C . TYR A 1 97 ? -8.653 4.174 2.944 1.00 88.38 97 TYR A C 1
ATOM 793 O O . TYR A 1 97 ? -8.753 4.429 4.149 1.00 88.38 97 TYR A O 1
ATOM 801 N N . PRO A 1 98 ? -9.728 4.235 2.128 1.00 91.19 98 PRO A N 1
ATOM 802 C CA . PRO A 1 98 ? -11.059 4.542 2.645 1.00 91.19 98 PRO A CA 1
ATOM 803 C C . PRO A 1 98 ? -11.508 3.557 3.733 1.00 91.19 98 PRO A C 1
ATOM 805 O O . PRO A 1 98 ? -12.013 3.979 4.773 1.00 91.19 98 PRO A O 1
ATOM 808 N N . LEU A 1 99 ? -11.282 2.251 3.537 1.00 91.19 99 LEU A N 1
ATOM 809 C CA . LEU A 1 99 ? -11.618 1.219 4.526 1.00 91.19 99 LEU A CA 1
ATOM 810 C C . LEU A 1 99 ? -10.810 1.394 5.817 1.00 91.19 99 LEU A C 1
ATOM 812 O O . LEU A 1 99 ? -11.370 1.294 6.908 1.00 91.19 99 LEU A O 1
ATOM 816 N N . SER A 1 100 ? -9.524 1.722 5.705 1.00 91.00 100 SER A N 1
ATOM 817 C CA . SER A 1 100 ? -8.649 2.018 6.839 1.00 91.00 100 SER A CA 1
ATOM 818 C C . SER A 1 100 ? -9.181 3.175 7.676 1.00 91.00 100 SER A C 1
ATOM 820 O O . SER A 1 100 ? -9.207 3.088 8.904 1.00 91.00 100 SER A O 1
ATOM 822 N N . THR A 1 101 ? -9.651 4.248 7.027 1.00 91.12 101 THR A N 1
ATOM 823 C CA . THR A 1 101 ? -10.261 5.387 7.724 1.00 91.12 101 THR A CA 1
ATOM 824 C C . THR A 1 101 ? -11.487 4.945 8.518 1.00 91.12 101 THR A C 1
ATOM 826 O O . THR A 1 101 ? -11.564 5.243 9.707 1.00 91.12 101 THR A O 1
ATOM 829 N N . PHE A 1 102 ? -12.395 4.159 7.926 1.00 92.81 102 PHE A N 1
ATOM 830 C CA . PHE A 1 102 ? -13.557 3.623 8.648 1.00 92.81 102 PHE A CA 1
ATOM 831 C C . PHE A 1 102 ? -13.159 2.784 9.869 1.00 92.81 102 PHE A C 1
ATOM 833 O O . PHE A 1 102 ? -13.744 2.943 10.942 1.00 92.81 102 PHE A O 1
ATOM 840 N N . ILE A 1 103 ? -12.153 1.918 9.728 1.00 91.25 103 ILE A N 1
ATOM 841 C CA . ILE A 1 103 ? -11.658 1.063 10.815 1.00 91.25 103 ILE A CA 1
ATOM 842 C C . ILE A 1 103 ? -11.082 1.912 11.955 1.00 91.25 103 ILE A C 1
ATOM 844 O O . ILE A 1 103 ? -11.453 1.722 13.115 1.00 91.25 103 ILE A O 1
ATOM 848 N N . LEU A 1 104 ? -10.214 2.878 11.644 1.00 90.75 104 LEU A N 1
ATOM 849 C CA . LEU A 1 104 ? -9.606 3.762 12.642 1.00 90.75 104 LEU A CA 1
ATOM 850 C C . LEU A 1 104 ? -10.646 4.650 13.331 1.00 90.75 104 LEU A C 1
ATOM 852 O O . LEU A 1 104 ? -10.598 4.820 14.551 1.00 90.75 104 LEU A O 1
ATOM 856 N N . THR A 1 105 ? -11.626 5.168 12.588 1.00 91.06 105 THR A N 1
ATOM 857 C CA . THR A 1 105 ? -12.748 5.913 13.167 1.00 91.06 105 THR A CA 1
ATOM 858 C C . THR A 1 105 ? -13.560 5.032 14.112 1.00 91.06 105 THR A C 1
ATOM 860 O O . THR A 1 105 ? -13.873 5.469 15.219 1.00 91.06 105 THR A O 1
ATOM 863 N N . LEU A 1 106 ? -13.852 3.779 13.743 1.00 89.69 106 LEU A N 1
ATOM 864 C CA . LEU A 1 106 ? -14.579 2.847 14.608 1.00 89.69 106 LEU A CA 1
ATOM 865 C C . LEU A 1 106 ? -13.818 2.562 15.909 1.00 89.69 106 LEU A C 1
ATOM 867 O O . LEU A 1 106 ? -14.426 2.539 16.982 1.00 89.69 106 LEU A O 1
ATOM 871 N N . ILE A 1 107 ? -12.494 2.396 15.833 1.00 88.50 107 ILE A N 1
ATOM 872 C CA . ILE A 1 107 ? -11.621 2.258 17.008 1.00 88.50 107 ILE A CA 1
ATOM 873 C C . ILE A 1 107 ? -11.723 3.510 17.886 1.00 88.50 107 ILE A C 1
ATOM 875 O O . ILE A 1 107 ? -11.977 3.395 19.086 1.00 88.50 107 ILE A O 1
ATOM 879 N N . GLY A 1 108 ? -11.582 4.700 17.297 1.00 87.94 108 GLY A N 1
ATOM 880 C CA . GLY A 1 108 ? -11.664 5.973 18.014 1.00 87.94 108 GLY A CA 1
ATOM 881 C C . GLY A 1 108 ? -13.002 6.170 18.730 1.00 87.94 108 GLY A C 1
ATOM 882 O O . GLY A 1 108 ? -13.027 6.471 19.925 1.00 87.94 108 GLY A O 1
ATOM 883 N N . VAL A 1 109 ? -14.115 5.922 18.033 1.00 86.38 109 VAL A N 1
ATOM 884 C CA . VAL A 1 109 ? -15.473 6.003 18.595 1.00 86.38 109 VAL A CA 1
ATOM 885 C C . VAL A 1 109 ? -15.655 4.996 19.731 1.00 86.38 109 VAL A C 1
ATOM 887 O O . VAL A 1 109 ? -16.124 5.364 20.808 1.00 86.38 109 VAL A O 1
ATOM 890 N N . SER A 1 110 ? -15.227 3.746 19.534 1.00 83.50 110 SER A N 1
ATOM 891 C CA . SER A 1 110 ? -15.357 2.685 20.545 1.00 83.50 110 SER A CA 1
ATOM 892 C C . SER A 1 110 ? -14.572 3.004 21.821 1.00 83.50 110 SER A C 1
ATOM 894 O O . SER A 1 110 ? -15.039 2.729 22.927 1.00 83.50 110 SER A O 1
ATOM 896 N N . LEU A 1 111 ? -13.389 3.613 21.692 1.00 82.69 111 LEU A N 1
ATOM 897 C CA . LEU A 1 111 ? -12.580 4.028 22.838 1.00 82.69 111 LEU A CA 1
ATOM 898 C C . LEU A 1 111 ? -13.132 5.277 23.531 1.00 82.69 111 LEU A C 1
ATOM 900 O O . LEU A 1 111 ? -13.066 5.351 24.756 1.00 82.69 111 LEU A O 1
ATOM 904 N N . SER A 1 112 ? -13.672 6.236 22.773 1.00 78.75 112 SER A N 1
ATOM 905 C CA . SER A 1 112 ? -14.211 7.495 23.303 1.00 78.75 112 SER A CA 1
ATOM 906 C C . SER A 1 112 ? -15.545 7.299 24.028 1.00 78.75 112 SER A C 1
ATOM 908 O O . SER A 1 112 ? -15.786 7.921 25.061 1.00 78.75 112 SER A O 1
ATOM 910 N N . SER A 1 113 ? -16.384 6.376 23.544 1.00 76.00 113 SER A N 1
ATOM 911 C CA . SER A 1 113 ? -17.686 6.069 24.149 1.00 76.00 113 SER A CA 1
ATOM 912 C C . SER A 1 113 ? -17.578 5.465 25.555 1.00 76.00 113 SER A C 1
ATOM 914 O O . SER A 1 113 ? -18.563 5.426 26.293 1.00 76.00 113 SER A O 1
ATOM 916 N N . ARG A 1 114 ? -16.402 4.968 25.958 1.00 68.50 114 ARG A N 1
ATOM 917 C CA . ARG A 1 114 ? -16.232 4.283 27.238 1.00 68.50 114 ARG A CA 1
ATOM 918 C C . ARG A 1 114 ? -15.958 5.271 28.377 1.00 68.50 114 ARG A C 1
ATOM 920 O O . ARG A 1 114 ? -14.843 5.757 28.548 1.00 68.50 114 ARG A O 1
ATOM 927 N N . LYS A 1 115 ? -16.945 5.475 29.254 1.00 58.94 115 LYS A N 1
ATOM 928 C CA . LYS A 1 115 ? -16.739 6.106 30.570 1.00 58.94 115 LYS A CA 1
ATOM 929 C C . LYS A 1 115 ? -16.029 5.126 31.513 1.00 58.94 115 LYS A C 1
ATOM 931 O O . LYS A 1 115 ? -16.645 4.203 32.037 1.00 58.94 115 LYS A O 1
ATOM 936 N N . VAL A 1 116 ? -14.732 5.310 31.748 1.00 58.34 116 VAL A N 1
ATOM 937 C CA . VAL A 1 116 ? -13.971 4.535 32.749 1.00 58.34 116 VAL A CA 1
ATOM 938 C C . VAL A 1 116 ? -13.597 5.373 33.964 1.00 58.34 116 VAL A C 1
ATOM 940 O O . VAL A 1 116 ? -13.217 6.536 33.863 1.00 58.34 116 VAL A O 1
ATOM 943 N N . ARG A 1 117 ? -13.626 4.717 35.128 1.00 53.84 117 ARG A N 1
ATOM 944 C CA . ARG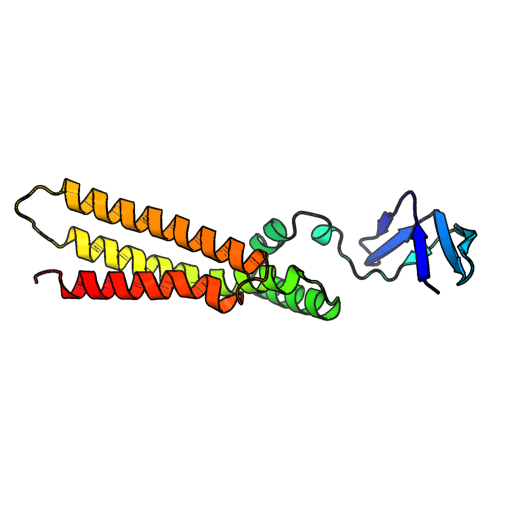 A 1 117 ? -13.318 5.251 36.466 1.00 53.84 117 ARG A CA 1
ATOM 945 C C . ARG A 1 117 ? -11.833 5.606 36.718 1.00 53.84 117 ARG A C 1
ATOM 947 O O . ARG A 1 117 ? -11.450 5.761 37.867 1.00 53.84 117 ARG A O 1
ATOM 954 N N . GLY A 1 118 ? -11.010 5.755 35.676 1.00 62.22 118 GLY A N 1
ATOM 955 C CA . GLY A 1 118 ? -9.551 5.957 35.775 1.00 62.22 118 GLY A CA 1
ATOM 956 C C . GLY A 1 118 ? -8.989 7.155 34.996 1.00 62.22 118 GLY A C 1
ATOM 957 O O . GLY A 1 118 ? -7.776 7.259 34.855 1.00 62.22 118 GLY A O 1
ATOM 958 N N . GLY A 1 119 ? -9.847 8.047 34.487 1.00 67.69 119 GLY A N 1
ATOM 959 C CA . GLY A 1 119 ? -9.446 9.233 33.720 1.00 67.69 119 GLY A CA 1
ATOM 960 C C . GLY A 1 119 ? -9.428 9.013 32.201 1.00 67.69 119 GLY A C 1
ATOM 961 O O . GLY A 1 119 ? -9.066 7.950 31.699 1.00 67.69 119 GLY A O 1
ATOM 962 N N . THR A 1 120 ? -9.830 10.041 31.452 1.00 74.19 120 THR A N 1
ATOM 963 C CA . THR A 1 120 ? -9.985 10.006 29.984 1.00 74.19 120 THR A CA 1
ATOM 964 C C . THR A 1 120 ? -8.650 9.833 29.240 1.00 74.19 120 THR A C 1
ATOM 966 O O . THR A 1 120 ? -8.624 9.328 28.119 1.00 74.19 120 THR A O 1
ATOM 969 N N . GLY A 1 121 ? -7.527 10.199 29.871 1.00 80.19 121 GLY A N 1
ATOM 970 C CA . GLY A 1 121 ? -6.197 10.200 29.249 1.00 80.19 121 GLY A CA 1
ATOM 971 C C . GLY A 1 121 ? -5.698 8.823 28.796 1.00 80.19 121 GLY A C 1
ATOM 972 O O . GLY A 1 121 ? -5.085 8.725 27.737 1.00 80.19 121 GLY A O 1
ATOM 973 N N . LEU A 1 122 ? -6.014 7.747 29.531 1.00 82.81 122 LEU A N 1
ATOM 974 C CA . LEU A 1 122 ? -5.574 6.393 29.166 1.00 82.81 122 LEU A CA 1
ATOM 975 C C . LEU A 1 122 ? -6.190 5.929 27.836 1.00 82.81 122 LEU A C 1
ATOM 977 O O . LEU A 1 122 ? -5.505 5.336 27.007 1.00 82.81 122 LEU A O 1
ATOM 981 N N . HIS A 1 123 ? -7.469 6.229 27.602 1.00 81.06 123 HIS A N 1
ATOM 982 C CA . HIS A 1 123 ? -8.152 5.867 26.358 1.00 81.06 123 HIS A CA 1
ATOM 983 C C . HIS A 1 123 ? -7.626 6.643 25.159 1.00 81.06 123 HIS A C 1
ATOM 985 O O . HIS A 1 123 ? -7.432 6.061 24.095 1.00 81.06 123 HIS A O 1
ATOM 991 N N . ILE A 1 124 ? -7.345 7.933 25.343 1.00 83.69 124 ILE A N 1
ATOM 992 C CA . ILE A 1 124 ? -6.727 8.753 24.300 1.00 83.69 124 ILE A CA 1
ATOM 993 C C . ILE A 1 124 ? -5.339 8.196 23.961 1.00 83.69 124 ILE A C 1
ATOM 995 O O . ILE A 1 124 ? -5.040 7.990 22.789 1.00 83.69 124 ILE A O 1
ATOM 999 N N . GLY A 1 125 ? -4.527 7.861 24.971 1.00 88.50 125 GLY A N 1
ATOM 1000 C CA . GLY A 1 125 ? -3.206 7.262 24.768 1.00 88.50 125 GLY A CA 1
ATOM 1001 C C . GLY A 1 125 ? -3.254 5.942 23.994 1.00 88.50 125 GLY A C 1
ATOM 1002 O O . GLY A 1 125 ? -2.509 5.770 23.030 1.00 88.50 125 GLY A O 1
ATOM 1003 N N . ILE A 1 126 ? -4.166 5.032 24.355 1.00 88.19 126 ILE A N 1
ATOM 1004 C CA . ILE A 1 126 ? -4.340 3.756 23.642 1.00 88.19 126 ILE A CA 1
ATOM 1005 C C . ILE A 1 126 ? -4.822 3.991 22.203 1.00 88.19 126 ILE A C 1
ATOM 1007 O O . ILE A 1 126 ? -4.312 3.353 21.286 1.00 88.19 126 ILE A O 1
ATOM 1011 N N . GLY A 1 127 ? -5.769 4.909 21.982 1.00 88.69 127 GLY A N 1
ATOM 1012 C CA . GLY A 1 127 ? -6.274 5.228 20.643 1.00 88.69 127 GLY A CA 1
ATOM 1013 C C . GLY A 1 127 ? -5.185 5.789 19.730 1.00 88.69 127 GLY A C 1
ATOM 1014 O O . GLY A 1 127 ? -5.002 5.308 18.613 1.00 88.69 127 GLY A O 1
ATOM 1015 N N . THR A 1 128 ? -4.401 6.741 20.235 1.00 89.75 128 THR A N 1
ATOM 1016 C CA . THR A 1 128 ? -3.245 7.290 19.520 1.00 89.75 128 THR A CA 1
ATOM 1017 C C . THR A 1 128 ? -2.194 6.212 19.253 1.00 89.75 128 THR A C 1
ATOM 1019 O O . THR A 1 128 ? -1.703 6.108 18.132 1.00 89.75 128 THR A O 1
ATOM 1022 N N . GLY A 1 129 ? -1.893 5.354 20.233 1.00 93.06 129 GLY A N 1
ATOM 1023 C CA . GLY A 1 129 ? -0.969 4.229 20.057 1.00 93.06 129 GLY A CA 1
ATOM 1024 C C . GLY A 1 129 ? -1.436 3.225 18.997 1.00 93.06 129 GLY A C 1
ATOM 1025 O O . GLY A 1 129 ? -0.632 2.747 18.195 1.00 93.06 129 GLY A O 1
ATOM 1026 N N . LEU A 1 130 ? -2.740 2.945 18.926 1.00 91.62 130 LEU A N 1
ATOM 1027 C CA . LEU A 1 130 ? -3.325 2.115 17.870 1.00 91.62 130 LEU A CA 1
ATOM 1028 C C . LEU A 1 130 ? -3.208 2.774 16.490 1.00 91.62 130 LEU A C 1
ATOM 1030 O O . LEU A 1 130 ? -2.878 2.094 15.525 1.00 91.62 130 LEU A O 1
ATOM 1034 N N . CYS A 1 131 ? -3.403 4.089 16.397 1.00 90.50 131 CYS A N 1
ATOM 1035 C CA . CYS A 1 131 ? -3.219 4.824 15.146 1.00 90.50 131 CYS A CA 1
ATOM 1036 C C . CYS A 1 131 ? -1.754 4.793 14.671 1.00 90.50 131 CYS A C 1
ATOM 1038 O O . CYS A 1 131 ? -1.475 4.443 13.527 1.00 90.50 131 CYS A O 1
ATOM 1040 N N . PHE A 1 132 ? -0.799 5.072 15.563 1.00 93.69 132 PHE A N 1
ATOM 1041 C CA . PHE A 1 132 ? 0.627 5.009 15.226 1.00 93.69 132 PHE A CA 1
ATOM 1042 C C . PHE A 1 132 ? 1.071 3.602 14.836 1.00 93.69 132 PHE A C 1
ATOM 1044 O O . PHE A 1 132 ? 1.759 3.430 13.832 1.00 93.69 132 PHE A O 1
ATOM 1051 N N . SER A 1 133 ? 0.662 2.589 15.601 1.00 94.88 133 SER A N 1
ATOM 1052 C CA . SER A 1 133 ? 0.971 1.202 15.252 1.00 94.88 133 SER A CA 1
ATOM 1053 C C . SER A 1 133 ? 0.371 0.818 13.901 1.00 94.88 133 SER A C 1
ATOM 1055 O O . SER A 1 133 ? 1.059 0.164 13.127 1.00 94.88 133 SER A O 1
ATOM 1057 N N . TYR A 1 134 ? -0.835 1.291 13.561 1.00 93.12 134 TYR A N 1
ATOM 1058 C CA . TYR A 1 134 ? -1.436 1.039 12.249 1.00 93.12 134 TYR A CA 1
ATOM 1059 C C . TYR A 1 134 ? -0.554 1.573 11.117 1.00 93.12 134 TYR A C 1
ATOM 1061 O O . TYR A 1 134 ? -0.255 0.843 10.174 1.00 93.12 134 TYR A O 1
ATOM 1069 N N . ILE A 1 135 ? -0.086 2.820 11.235 1.00 91.19 135 ILE A N 1
ATOM 1070 C CA . ILE A 1 135 ? 0.792 3.446 10.236 1.00 91.19 135 ILE A CA 1
ATOM 1071 C C . ILE A 1 135 ? 2.099 2.654 10.093 1.00 91.19 135 ILE A C 1
ATOM 1073 O O . ILE A 1 135 ? 2.529 2.381 8.973 1.00 91.19 135 ILE A O 1
ATOM 1077 N N . LEU A 1 136 ? 2.708 2.240 11.211 1.00 93.56 136 LEU A N 1
ATOM 1078 C CA . LEU A 1 136 ? 3.936 1.438 11.201 1.00 93.56 136 LEU A CA 1
ATOM 1079 C C . LEU A 1 136 ? 3.730 0.075 10.538 1.00 93.56 136 LEU A C 1
ATOM 1081 O O . LEU A 1 136 ? 4.543 -0.330 9.711 1.00 93.56 136 LEU A O 1
ATOM 1085 N N . PHE A 1 137 ? 2.638 -0.616 10.870 1.00 92.31 137 PHE A N 1
ATOM 1086 C CA . PHE A 1 137 ? 2.285 -1.892 10.254 1.00 92.31 137 PHE A CA 1
ATOM 1087 C C . PHE A 1 137 ? 2.063 -1.736 8.752 1.00 92.31 137 PHE A C 1
ATOM 1089 O O . PHE A 1 137 ? 2.625 -2.503 7.975 1.00 92.31 137 PHE A O 1
ATOM 1096 N N . ASN A 1 138 ? 1.296 -0.727 8.335 1.00 91.12 138 ASN A N 1
ATOM 1097 C CA . ASN A 1 138 ? 1.041 -0.481 6.922 1.00 91.12 138 ASN A CA 1
ATOM 1098 C C . ASN A 1 138 ? 2.348 -0.207 6.161 1.00 91.12 138 ASN A C 1
ATOM 1100 O O . ASN A 1 138 ? 2.594 -0.821 5.126 1.00 91.12 138 ASN A O 1
ATOM 1104 N N . ARG A 1 139 ? 3.244 0.616 6.727 1.00 90.50 139 ARG A N 1
ATOM 1105 C CA . ARG A 1 139 ? 4.546 0.880 6.110 1.00 90.50 139 ARG A CA 1
ATOM 1106 C C . ARG A 1 139 ? 5.414 -0.371 6.022 1.00 90.50 139 ARG A C 1
ATOM 1108 O O . ARG A 1 139 ? 6.037 -0.600 4.994 1.00 90.50 139 ARG A O 1
ATOM 1115 N N . PHE A 1 140 ? 5.443 -1.184 7.075 1.00 91.56 140 PHE A N 1
ATOM 1116 C CA . PHE A 1 140 ? 6.195 -2.436 7.082 1.00 91.56 140 PHE A CA 1
ATOM 1117 C C . PHE A 1 140 ? 5.737 -3.340 5.936 1.00 91.56 140 PHE A C 1
ATOM 1119 O O . PHE A 1 140 ? 6.553 -3.737 5.111 1.00 91.56 140 PHE A O 1
ATOM 1126 N N . PHE A 1 141 ? 4.432 -3.596 5.818 1.00 89.56 141 PHE A N 1
ATOM 1127 C CA . PHE A 1 141 ? 3.898 -4.453 4.761 1.00 89.56 141 PHE A CA 1
ATOM 1128 C C . PHE A 1 141 ? 4.096 -3.889 3.346 1.00 89.56 141 PHE A C 1
ATOM 1130 O O . PHE A 1 141 ? 4.397 -4.665 2.438 1.00 89.56 141 PHE A O 1
ATOM 1137 N N . GLU A 1 142 ? 4.009 -2.570 3.153 1.00 86.38 142 GLU A N 1
ATOM 1138 C CA . GLU A 1 142 ? 4.353 -1.929 1.875 1.00 86.38 142 GLU A CA 1
ATOM 1139 C C . GLU A 1 142 ? 5.800 -2.238 1.450 1.00 86.38 142 GLU A C 1
ATOM 1141 O O . GLU A 1 142 ? 6.036 -2.569 0.288 1.00 86.38 142 GLU A O 1
ATOM 1146 N N . GLU A 1 143 ? 6.768 -2.208 2.373 1.00 87.56 143 GLU A N 1
ATOM 1147 C CA . GLU A 1 143 ? 8.164 -2.564 2.065 1.00 87.56 143 GLU A CA 1
ATOM 1148 C C . GLU A 1 143 ? 8.329 -4.060 1.721 1.00 87.56 143 GLU A C 1
ATOM 1150 O O . GLU A 1 143 ? 9.086 -4.423 0.814 1.00 87.56 143 GLU A O 1
ATOM 1155 N N . PHE A 1 144 ? 7.575 -4.959 2.368 1.00 87.19 144 PHE A N 1
ATOM 1156 C CA . PHE A 1 144 ? 7.575 -6.385 1.997 1.00 87.19 144 PHE A CA 1
ATOM 1157 C C . PHE A 1 144 ? 7.007 -6.638 0.599 1.00 87.19 144 PHE A C 1
ATOM 1159 O O . PHE A 1 144 ? 7.490 -7.528 -0.103 1.00 87.19 144 PHE A O 1
ATOM 1166 N N . ALA A 1 145 ? 6.009 -5.864 0.176 1.00 84.81 145 ALA A N 1
ATOM 1167 C CA . ALA A 1 145 ? 5.486 -5.959 -1.181 1.00 84.81 145 ALA A CA 1
ATOM 1168 C C . ALA A 1 145 ? 6.476 -5.412 -2.216 1.00 84.81 145 ALA A C 1
ATOM 1170 O O . ALA A 1 145 ? 6.672 -6.023 -3.265 1.00 84.81 145 ALA A O 1
ATOM 1171 N N . LYS A 1 146 ? 7.152 -4.298 -1.904 1.00 79.38 146 LYS A N 1
ATOM 1172 C CA . LYS A 1 146 ? 8.182 -3.706 -2.774 1.00 79.38 146 LYS A CA 1
ATOM 1173 C C . LYS A 1 146 ? 9.387 -4.623 -2.963 1.00 79.38 146 LYS A C 1
ATOM 1175 O O . LYS A 1 146 ? 9.921 -4.697 -4.062 1.00 79.38 146 LYS A O 1
ATOM 1180 N N . SER A 1 147 ? 9.784 -5.352 -1.921 1.00 80.62 147 SER A N 1
ATOM 1181 C CA . SER A 1 147 ? 10.865 -6.346 -2.007 1.00 80.62 147 SER A CA 1
ATOM 1182 C C . SER A 1 147 ? 10.475 -7.634 -2.750 1.00 80.62 147 SER A C 1
ATOM 1184 O O . SER A 1 147 ? 11.320 -8.509 -2.914 1.00 80.62 147 SER A O 1
ATOM 1186 N N . GLY A 1 148 ? 9.215 -7.784 -3.181 1.00 76.81 148 GLY A N 1
ATOM 1187 C CA . GLY A 1 148 ? 8.719 -8.994 -3.846 1.00 76.81 148 GLY A CA 1
ATOM 1188 C C . GLY A 1 148 ? 8.509 -10.189 -2.908 1.00 76.81 148 GLY A C 1
ATOM 1189 O O . GLY A 1 148 ? 8.201 -11.284 -3.372 1.00 76.81 148 GLY A O 1
ATOM 1190 N N . SER A 1 149 ? 8.648 -9.995 -1.592 1.00 79.69 149 SER A N 1
ATOM 1191 C CA . SER A 1 149 ? 8.500 -11.065 -0.594 1.00 79.69 149 SER A CA 1
ATOM 1192 C C . SER A 1 149 ? 7.038 -11.443 -0.345 1.00 79.69 149 SER A C 1
ATOM 1194 O O . SER A 1 149 ? 6.743 -12.577 0.032 1.00 79.69 149 SER A O 1
ATOM 1196 N N . LEU A 1 150 ? 6.117 -10.490 -0.519 1.00 83.56 150 LEU A N 1
ATOM 1197 C CA . LEU A 1 150 ? 4.681 -10.694 -0.337 1.00 83.56 150 LEU A CA 1
ATOM 1198 C C . LEU A 1 150 ? 3.894 -10.242 -1.571 1.00 83.56 150 LEU A C 1
ATOM 1200 O O . LEU A 1 150 ? 4.240 -9.225 -2.173 1.00 83.56 150 LEU A O 1
ATOM 1204 N N . PRO A 1 151 ? 2.789 -10.934 -1.911 1.00 85.69 151 PRO A N 1
ATOM 1205 C CA . PRO A 1 151 ? 1.878 -10.474 -2.948 1.00 85.69 151 PRO A CA 1
ATOM 1206 C C . PRO A 1 151 ? 1.338 -9.064 -2.636 1.00 85.69 151 PRO A C 1
ATOM 1208 O O . PRO A 1 151 ? 0.896 -8.836 -1.502 1.00 85.69 151 PRO A O 1
ATOM 1211 N N . PRO A 1 152 ? 1.282 -8.151 -3.625 1.00 85.50 152 PRO A N 1
ATOM 1212 C CA . PRO A 1 152 ? 0.802 -6.775 -3.456 1.00 85.50 152 PRO A CA 1
ATOM 1213 C C . PRO A 1 152 ? -0.552 -6.661 -2.753 1.00 85.50 152 PRO A C 1
ATOM 1215 O O . PRO A 1 152 ? -0.728 -5.884 -1.814 1.00 85.50 152 PRO A O 1
ATOM 1218 N N . TRP A 1 153 ? -1.511 -7.488 -3.172 1.00 86.56 153 TRP A N 1
ATOM 1219 C CA . TRP A 1 153 ? -2.852 -7.503 -2.597 1.00 86.56 153 TRP A CA 1
ATOM 1220 C C . TRP A 1 153 ? -2.836 -7.923 -1.122 1.00 86.56 153 TRP A C 1
ATOM 1222 O O . TRP A 1 153 ? -3.571 -7.370 -0.314 1.00 86.56 153 TRP A O 1
ATOM 1232 N N . LEU A 1 154 ? -1.990 -8.876 -0.728 1.00 88.69 154 LEU A N 1
ATOM 1233 C CA . LEU A 1 154 ? -1.984 -9.362 0.647 1.00 88.69 154 LEU A CA 1
ATOM 1234 C C . LEU A 1 154 ? -1.364 -8.320 1.576 1.00 88.69 154 LEU A C 1
ATOM 1236 O O . LEU A 1 154 ? -1.915 -8.044 2.638 1.00 88.69 154 LEU A O 1
ATOM 1240 N N . ALA A 1 155 ? -0.262 -7.705 1.154 1.00 89.38 155 ALA A N 1
ATOM 1241 C CA . ALA A 1 155 ? 0.444 -6.700 1.937 1.00 89.38 155 ALA A CA 1
ATOM 1242 C C . ALA A 1 155 ? -0.441 -5.501 2.314 1.00 89.38 155 ALA A C 1
ATOM 1244 O O . ALA A 1 155 ? -0.420 -5.057 3.457 1.00 89.38 155 ALA A O 1
ATOM 1245 N N . VAL A 1 156 ? -1.271 -5.019 1.388 1.00 90.06 156 VAL A N 1
ATOM 1246 C CA . VAL A 1 156 ? -2.159 -3.873 1.638 1.00 90.06 156 VAL A CA 1
ATOM 1247 C C . VAL A 1 156 ? -3.362 -4.248 2.514 1.00 90.06 156 VAL A C 1
ATOM 1249 O O . VAL A 1 156 ? -3.831 -3.462 3.341 1.00 90.06 156 VAL A O 1
ATOM 1252 N N . TRP A 1 157 ? -3.910 -5.451 2.342 1.00 90.94 157 TRP A N 1
ATOM 1253 C CA . TRP A 1 157 ? -5.146 -5.843 3.024 1.00 90.94 157 TRP A CA 1
ATOM 1254 C C . TRP A 1 157 ? -4.909 -6.421 4.417 1.00 90.94 157 TRP A C 1
ATOM 1256 O O . TRP A 1 157 ? -5.770 -6.294 5.287 1.00 90.94 157 TRP A O 1
ATOM 1266 N N . LEU A 1 158 ? -3.745 -7.017 4.663 1.00 91.94 158 LEU A N 1
ATOM 1267 C CA . LEU A 1 158 ? -3.440 -7.672 5.930 1.00 91.94 158 LEU A CA 1
ATOM 1268 C C . LEU A 1 158 ? -3.471 -6.712 7.141 1.00 91.94 158 LEU A C 1
ATOM 1270 O O . LEU A 1 158 ? -4.144 -7.058 8.119 1.00 91.94 158 LEU A O 1
ATOM 1274 N N . PRO A 1 159 ? -2.881 -5.494 7.096 1.00 91.19 159 PRO A N 1
ATOM 1275 C CA . PRO A 1 159 ? -3.050 -4.498 8.157 1.00 91.19 159 PRO A CA 1
ATOM 1276 C C . PRO A 1 159 ? -4.524 -4.180 8.419 1.00 91.19 159 PRO A C 1
ATOM 1278 O O . PRO A 1 159 ? -4.973 -4.178 9.563 1.00 91.19 159 PRO A O 1
ATOM 1281 N N . ASN A 1 160 ? -5.303 -3.974 7.356 1.00 92.69 160 ASN A N 1
ATOM 1282 C CA . ASN A 1 160 ? -6.718 -3.631 7.462 1.00 92.69 160 ASN A CA 1
ATOM 1283 C C . ASN A 1 160 ? -7.531 -4.741 8.130 1.00 92.69 160 ASN A C 1
ATOM 1285 O O . ASN A 1 160 ? -8.327 -4.463 9.022 1.00 92.69 160 ASN A O 1
ATOM 1289 N N . ILE A 1 161 ? -7.299 -6.002 7.763 1.00 93.25 161 ILE A N 1
ATOM 1290 C CA . ILE A 1 161 ? -7.988 -7.149 8.366 1.00 93.25 161 ILE A CA 1
ATOM 1291 C C . ILE A 1 161 ? -7.658 -7.256 9.860 1.00 93.25 161 ILE A C 1
ATOM 1293 O O . ILE A 1 161 ? -8.565 -7.412 10.679 1.00 93.25 161 ILE A O 1
ATOM 1297 N N . ILE A 1 162 ? -6.382 -7.125 10.234 1.00 93.62 162 ILE A N 1
ATOM 1298 C CA . ILE A 1 162 ? -5.947 -7.190 11.637 1.00 93.62 162 ILE A CA 1
ATOM 1299 C C . ILE A 1 162 ? -6.625 -6.087 12.457 1.00 93.62 162 ILE A C 1
ATOM 1301 O O . ILE A 1 162 ? -7.223 -6.358 13.502 1.00 93.62 162 ILE A O 1
ATOM 1305 N N . TYR A 1 163 ? -6.591 -4.846 11.970 1.00 93.38 163 TYR A N 1
ATOM 1306 C CA . TYR A 1 163 ? -7.182 -3.717 12.684 1.00 93.38 163 TYR A CA 1
ATOM 1307 C C . TYR A 1 163 ? -8.709 -3.740 12.679 1.00 93.38 163 TYR A C 1
ATOM 1309 O O . TYR A 1 163 ? -9.312 -3.311 13.659 1.00 93.38 163 TYR A O 1
ATOM 1317 N N . LEU A 1 164 ? -9.348 -4.307 11.654 1.00 93.50 164 LEU A N 1
ATOM 1318 C CA . LEU A 1 164 ? -10.789 -4.551 11.645 1.00 93.50 164 LEU A CA 1
ATOM 1319 C C . LEU A 1 164 ? -11.189 -5.522 12.764 1.00 93.50 164 LEU A C 1
ATOM 1321 O O . LEU A 1 164 ? -12.143 -5.256 13.494 1.00 93.50 164 LEU A O 1
ATOM 1325 N N . VAL A 1 165 ? -10.443 -6.616 12.950 1.00 93.50 165 VAL A N 1
ATOM 1326 C CA . VAL 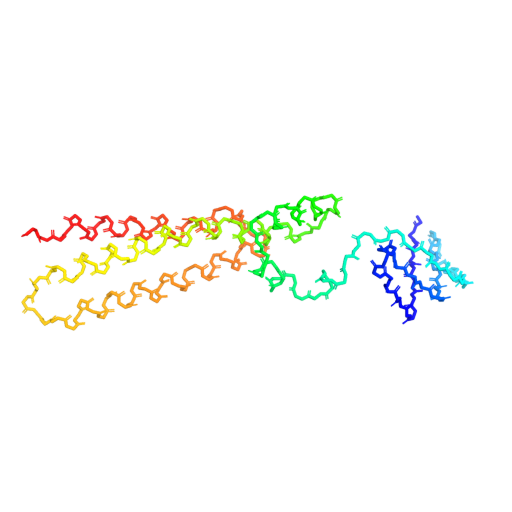A 1 165 ? -10.682 -7.569 14.049 1.00 93.50 165 VAL A CA 1
ATOM 1327 C C . VAL A 1 165 ? -10.514 -6.885 15.406 1.00 93.50 165 VAL A C 1
ATOM 1329 O O . VAL A 1 165 ? -11.358 -7.058 16.289 1.00 93.50 165 VAL A O 1
ATOM 1332 N N . ILE A 1 166 ? -9.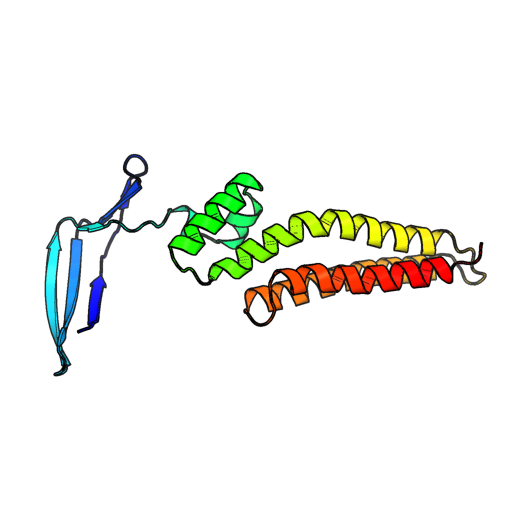476 -6.058 15.565 1.00 91.00 166 ILE A N 1
ATOM 1333 C CA . ILE A 1 166 ? -9.256 -5.261 16.782 1.00 91.00 166 ILE A CA 1
ATOM 1334 C C . ILE A 1 166 ? -10.422 -4.291 17.011 1.00 91.00 166 ILE A C 1
ATOM 1336 O O . ILE A 1 166 ? -10.942 -4.216 18.125 1.00 91.00 166 ILE A O 1
ATOM 1340 N N . ALA A 1 167 ? -10.874 -3.589 15.971 1.00 89.56 167 ALA A N 1
ATOM 1341 C CA . ALA A 1 167 ? -11.986 -2.649 16.040 1.00 89.56 167 ALA A CA 1
ATOM 1342 C C . ALA A 1 167 ? -13.286 -3.340 16.471 1.00 89.56 167 ALA A C 1
ATOM 1344 O O . ALA A 1 167 ? -13.951 -2.880 17.397 1.00 89.56 167 ALA A O 1
ATOM 1345 N N . VAL A 1 168 ? -13.615 -4.485 15.865 1.00 90.06 168 VAL A N 1
ATOM 1346 C CA . VAL A 1 168 ? -14.796 -5.287 16.223 1.00 90.06 168 VAL A CA 1
ATOM 1347 C C . VAL A 1 168 ? -14.687 -5.820 17.651 1.00 90.06 168 VAL A C 1
ATOM 1349 O O . VAL A 1 168 ? -15.664 -5.778 18.400 1.00 90.06 168 VAL A O 1
ATOM 1352 N N . TYR A 1 169 ? -13.514 -6.299 18.064 1.00 89.31 169 TYR A N 1
ATOM 1353 C CA . TYR A 1 169 ? -13.292 -6.763 19.433 1.00 89.31 169 TYR A CA 1
ATOM 1354 C C . TYR A 1 169 ? -13.484 -5.634 20.455 1.00 89.31 169 TYR A C 1
ATOM 1356 O O . TYR A 1 169 ? -14.185 -5.816 21.453 1.00 89.31 169 TYR A O 1
ATOM 1364 N N . LEU A 1 170 ? -12.917 -4.454 20.190 1.00 85.50 170 LEU A N 1
ATOM 1365 C CA . LEU A 1 170 ? -13.077 -3.269 21.032 1.00 85.50 170 LEU A CA 1
ATOM 1366 C C . LEU A 1 170 ? -14.533 -2.810 21.092 1.00 85.50 170 LEU A C 1
ATOM 1368 O O . LEU A 1 170 ? -15.026 -2.532 22.182 1.00 85.50 170 LEU A O 1
ATOM 1372 N N . TYR A 1 171 ? -15.231 -2.804 19.955 1.00 84.50 171 TYR A N 1
ATOM 1373 C CA . TYR A 1 171 ? -16.648 -2.465 19.876 1.00 84.50 171 TYR A CA 1
ATOM 1374 C C . TYR A 1 171 ? -17.516 -3.428 20.697 1.00 84.50 171 TYR A C 1
ATOM 1376 O O . TYR A 1 171 ? -18.362 -2.994 21.470 1.00 84.50 171 TYR A O 1
ATOM 1384 N N . ARG A 1 172 ? -17.278 -4.745 20.607 1.00 84.19 172 ARG A N 1
ATOM 1385 C CA . ARG A 1 172 ? -18.035 -5.747 21.387 1.00 84.19 172 ARG A CA 1
ATOM 1386 C C . ARG A 1 172 ? -17.749 -5.680 22.885 1.00 84.19 172 ARG A C 1
ATOM 1388 O O . ARG A 1 172 ? -18.613 -6.025 23.684 1.00 84.19 172 ARG A O 1
ATOM 1395 N N . LYS A 1 173 ? -16.535 -5.280 23.266 1.00 77.75 173 LYS A N 1
ATOM 1396 C CA . LYS A 1 173 ? -16.126 -5.122 24.667 1.00 77.75 173 LYS A CA 1
ATOM 1397 C C . LYS A 1 173 ? -16.516 -3.756 25.242 1.00 77.75 173 LYS A C 1
ATOM 1399 O O . LYS A 1 173 ? -16.441 -3.575 26.460 1.00 77.75 173 LYS A O 1
ATOM 1404 N N . ALA A 1 174 ? -16.911 -2.800 24.400 1.00 67.00 174 ALA A N 1
ATOM 1405 C CA . ALA A 1 174 ? -17.432 -1.523 24.851 1.00 67.00 174 ALA A CA 1
ATOM 1406 C C . ALA A 1 174 ? -18.765 -1.769 25.589 1.00 67.00 174 ALA A C 1
ATOM 1408 O O . ALA A 1 174 ? -19.692 -2.332 25.004 1.00 67.00 174 ALA A O 1
ATOM 1409 N N . PRO A 1 175 ? -18.866 -1.419 26.884 1.00 57.34 175 PRO A N 1
ATOM 1410 C CA . PRO A 1 175 ? -20.132 -1.501 27.596 1.00 57.34 175 PRO A CA 1
ATOM 1411 C C . PRO A 1 175 ? -21.115 -0.514 26.954 1.00 57.34 175 PRO A C 1
ATOM 1413 O O . PRO A 1 175 ? -20.741 0.634 26.710 1.00 57.34 175 PRO A O 1
ATOM 1416 N N . LYS A 1 176 ? -22.329 -0.992 26.651 1.00 55.12 176 LYS A N 1
ATOM 1417 C CA . LYS A 1 176 ? -23.462 -0.139 26.267 1.00 55.12 176 LYS A CA 1
ATOM 1418 C C . LYS A 1 176 ? -23.761 0.889 27.354 1.00 55.12 176 LYS A C 1
ATOM 1420 O O . LYS A 1 176 ? -23.645 0.518 28.545 1.00 55.12 176 LYS A O 1
#

Secondary structure (DSSP, 8-state):
-EEEEEES--EEETTTTEEEEEEEEEEEE-TTSPEEEEEEEEEEE-----GGGGS-HHHHHHHS-HHHHHHHHHHHHHTT-TTHHHHHHHHHHHHHHHHHHHHHHHHHHHHHT---TT-THHHHHHHHHHHHHHHHHHHHHHHHHHTTSS-HHHHHHHHHHHHHHHHHHHHHHS--

Sequence (176 aa):
MTHSLEAADAKFNPETKRWTAPRYTKREFDSLGMERFEQFRNLDTLINLEVAELGEINDLIQTMNITQLNEFLDQQRAKGSDSINIIEVEKHARYAYPLSTFILTLIGVSLSSRKVRGGTGLHIGIGTGLCFSYILFNRFFEEFAKSGSLPPWLAVWLPNIIYLVIAVYLYRKAPK